Protein AF-A0A382K9V7-F1 (afdb_monomer_lite)

pLDDT: mean 96.62, std 4.62, range [67.38, 98.62]

Foldseek 3Di:
DDDAAEDEEE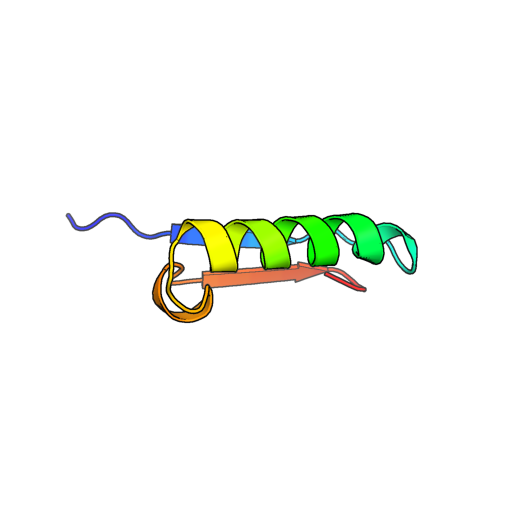DDVVVCVVVVVVQVVVCVVVVHHVPVVHPYYHYDHVD

Secondary structure (DSSP, 8-state):
-----EEEE---GGGGHHHHHHHHHHHHHHTS-GGGT-SEEEE-TT-

Sequence (47 aa):
MENKYLLSLDGGGVREVATVIFLSKLEKALGTPLYKKFDFFVGTSAG

Organism: NCBI:txid408172

Radius of gyration: 11.64 Å; chains: 1; bounding box: 27×11×38 Å

Structure (mmCIF, N/CA/C/O backbone):
data_AF-A0A382K9V7-F1
#
_entry.id   AF-A0A382K9V7-F1
#
loop_
_atom_site.group_PDB
_atom_site.id
_atom_site.type_symbol
_atom_site.label_atom_id
_atom_site.label_alt_id
_atom_site.label_comp_id
_atom_site.label_asym_id
_atom_site.label_entity_id
_atom_site.label_seq_id
_atom_site.pdbx_PDB_ins_code
_atom_site.Cartn_x
_atom_site.Cartn_y
_atom_site.Cartn_z
_atom_site.occupancy
_atom_site.B_iso_or_equiv
_atom_site.auth_seq_id
_atom_site.auth_comp_id
_atom_site.auth_asym_id
_atom_site.auth_atom_id
_atom_site.pdbx_PDB_model_num
ATOM 1 N N . MET A 1 1 ? -5.917 -3.656 25.300 1.00 67.38 1 MET A N 1
ATOM 2 C CA . MET A 1 1 ? -5.206 -2.798 24.329 1.00 67.38 1 MET A CA 1
ATOM 3 C C . MET A 1 1 ? -5.934 -2.927 23.008 1.00 67.38 1 MET A C 1
ATOM 5 O O . MET A 1 1 ? -6.346 -4.032 22.684 1.00 67.38 1 MET A O 1
ATOM 9 N N . GLU A 1 2 ? -6.178 -1.821 22.319 1.00 88.25 2 GLU A N 1
ATOM 10 C CA . GLU A 1 2 ? -6.808 -1.833 20.996 1.00 88.25 2 GLU A CA 1
ATOM 11 C C . GLU A 1 2 ? -5.782 -2.279 19.944 1.00 88.25 2 GLU A C 1
ATOM 13 O O . GLU A 1 2 ? -4.613 -1.895 20.025 1.00 88.25 2 GLU A O 1
ATOM 18 N N . ASN A 1 3 ? -6.202 -3.114 18.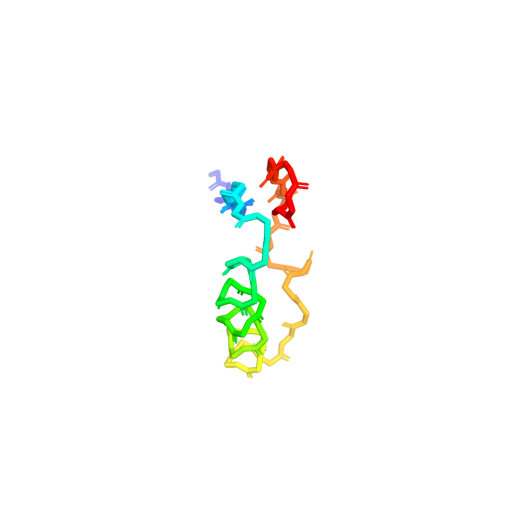991 1.00 93.88 3 ASN A N 1
ATOM 19 C CA . ASN A 1 3 ? -5.326 -3.558 17.908 1.00 93.88 3 ASN A CA 1
ATOM 20 C C . ASN A 1 3 ? -5.031 -2.386 16.967 1.00 93.88 3 ASN A C 1
ATOM 22 O O . ASN A 1 3 ? -5.928 -1.610 16.645 1.00 93.88 3 ASN A O 1
ATOM 26 N N . LYS A 1 4 ? -3.782 -2.291 16.505 1.00 96.50 4 LYS A N 1
ATOM 27 C CA . LYS A 1 4 ? -3.352 -1.326 15.489 1.00 96.50 4 LYS A CA 1
ATOM 28 C C . LYS A 1 4 ? -3.087 -2.032 14.168 1.00 96.50 4 LYS A C 1
ATOM 30 O O . LYS A 1 4 ? -2.454 -3.088 14.156 1.00 96.50 4 LYS A O 1
ATOM 35 N N . TYR A 1 5 ? -3.563 -1.449 13.072 1.00 97.19 5 TYR A N 1
ATOM 36 C CA . TYR A 1 5 ? -3.469 -2.027 11.733 1.00 97.19 5 TYR A CA 1
ATOM 37 C C . TYR A 1 5 ? -2.496 -1.235 10.852 1.00 97.19 5 TYR A C 1
ATOM 39 O O . TYR A 1 5 ? -2.604 -0.017 10.724 1.00 97.19 5 TYR A O 1
ATOM 47 N N . LEU A 1 6 ? -1.563 -1.948 10.218 1.00 97.81 6 LEU A N 1
ATOM 48 C CA . LEU A 1 6 ? -0.566 -1.421 9.283 1.00 97.81 6 LEU A CA 1
ATOM 49 C C . LEU A 1 6 ? -0.835 -1.990 7.887 1.00 97.81 6 LEU A C 1
ATOM 51 O O . LEU A 1 6 ? -0.931 -3.209 7.738 1.00 97.81 6 LEU A O 1
ATOM 55 N N . LEU A 1 7 ? -0.900 -1.124 6.877 1.00 98.00 7 LEU A N 1
ATOM 56 C CA . LEU A 1 7 ? -0.840 -1.522 5.472 1.00 98.00 7 LEU A CA 1
ATOM 57 C C . LEU A 1 7 ? 0.578 -1.280 4.939 1.00 98.00 7 LEU A C 1
ATOM 59 O O . LEU A 1 7 ? 1.052 -0.145 4.956 1.00 98.00 7 LEU A O 1
ATOM 63 N N . SER A 1 8 ? 1.243 -2.345 4.484 1.00 98.12 8 SER A N 1
ATOM 64 C CA . SER A 1 8 ? 2.586 -2.295 3.894 1.00 98.12 8 SER A CA 1
ATOM 65 C C . SER A 1 8 ? 2.518 -2.584 2.402 1.00 98.12 8 SER A C 1
ATOM 67 O O . SER A 1 8 ? 1.949 -3.601 2.007 1.00 98.12 8 SER A O 1
ATOM 69 N N . LEU A 1 9 ? 3.097 -1.696 1.601 1.00 98.06 9 LEU A N 1
ATOM 70 C CA . LEU A 1 9 ? 3.079 -1.733 0.145 1.00 98.06 9 LEU A CA 1
ATOM 71 C C . LEU A 1 9 ? 4.516 -1.840 -0.379 1.00 98.06 9 LEU A C 1
ATOM 73 O O . LEU A 1 9 ? 5.378 -1.008 -0.079 1.00 98.06 9 LEU A O 1
ATOM 77 N N . ASP A 1 10 ? 4.782 -2.904 -1.130 1.00 96.56 10 ASP A N 1
ATOM 78 C CA . ASP A 1 10 ? 6.099 -3.164 -1.702 1.00 96.56 10 ASP A CA 1
ATOM 79 C C . ASP A 1 10 ? 6.375 -2.248 -2.904 1.00 96.56 10 ASP A C 1
ATOM 81 O O . ASP A 1 10 ? 5.477 -1.751 -3.580 1.00 96.56 10 ASP A O 1
ATOM 85 N N . GLY A 1 11 ? 7.654 -2.053 -3.227 1.00 96.19 11 GLY A N 1
ATOM 86 C CA . GLY A 1 11 ? 8.034 -1.398 -4.475 1.00 96.19 11 GLY A CA 1
ATOM 87 C C . GLY A 1 11 ? 7.913 -2.328 -5.678 1.00 96.19 11 GLY A C 1
ATOM 88 O O . GLY A 1 11 ? 8.415 -3.450 -5.669 1.00 96.19 11 GLY A O 1
ATOM 89 N N . GLY A 1 12 ? 7.316 -1.844 -6.770 1.00 95.44 12 GLY A N 1
ATOM 90 C CA . GLY A 1 12 ? 7.113 -2.672 -7.966 1.00 95.44 12 GLY A CA 1
ATOM 91 C C . GLY A 1 12 ? 7.159 -1.947 -9.309 1.00 95.44 12 GLY A C 1
ATOM 92 O O . GLY A 1 12 ? 7.074 -2.606 -10.351 1.00 95.44 12 GLY A O 1
ATOM 93 N N . GLY A 1 13 ? 7.296 -0.617 -9.324 1.00 96.94 13 GLY A N 1
ATOM 94 C CA . GLY A 1 13 ? 7.118 0.180 -10.541 1.00 96.94 13 GLY A CA 1
ATOM 95 C C . GLY A 1 13 ? 5.757 -0.116 -11.178 1.00 96.94 13 GLY A C 1
ATOM 96 O O . GLY A 1 13 ? 4.748 -0.182 -10.488 1.00 96.94 13 GLY A O 1
ATOM 97 N N . VAL A 1 14 ? 5.724 -0.398 -12.482 1.00 97.31 14 VAL A N 1
ATOM 98 C CA . VAL A 1 14 ? 4.477 -0.743 -13.194 1.00 97.31 14 VAL A CA 1
ATOM 99 C C . VAL A 1 14 ? 3.756 -1.981 -12.632 1.00 97.31 14 VAL A C 1
ATOM 101 O O . VAL A 1 14 ? 2.551 -2.127 -12.820 1.00 97.31 14 VAL A O 1
ATOM 104 N N . ARG A 1 15 ? 4.454 -2.874 -11.914 1.00 97.06 15 ARG A N 1
ATOM 105 C CA . ARG A 1 15 ? 3.828 -4.070 -11.325 1.00 97.06 15 ARG A CA 1
ATOM 106 C C . ARG A 1 15 ? 2.867 -3.739 -10.181 1.00 97.06 15 ARG A C 1
ATOM 108 O O . ARG A 1 15 ? 1.971 -4.539 -9.926 1.00 97.06 15 ARG A O 1
ATOM 115 N N . GLU A 1 16 ? 2.982 -2.556 -9.575 1.00 97.88 16 GLU A N 1
ATOM 116 C CA . GLU A 1 16 ? 2.051 -2.078 -8.540 1.00 97.88 16 GLU A CA 1
ATOM 117 C C . GLU A 1 16 ? 0.609 -1.925 -9.044 1.00 97.88 16 GLU A C 1
ATOM 119 O O . GLU A 1 16 ? -0.325 -1.871 -8.249 1.00 97.88 16 GLU A O 1
ATOM 124 N N . VAL A 1 17 ? 0.369 -1.976 -10.361 1.00 97.94 17 VAL A N 1
ATOM 125 C CA . VAL A 1 17 ? -0.993 -2.116 -10.903 1.00 97.94 17 VAL A CA 1
ATOM 126 C C . VAL A 1 17 ? -1.723 -3.314 -10.277 1.00 97.94 17 VAL A C 1
ATOM 128 O O . VAL A 1 17 ? -2.920 -3.222 -10.007 1.00 97.94 17 VAL A O 1
ATOM 131 N N . ALA A 1 18 ? -1.024 -4.416 -9.983 1.00 97.56 18 ALA A N 1
ATOM 132 C CA . ALA A 1 18 ? -1.619 -5.560 -9.294 1.00 97.56 18 ALA A CA 1
ATOM 133 C C . ALA A 1 18 ? -2.059 -5.209 -7.861 1.00 97.56 18 ALA A C 1
ATOM 135 O O . ALA A 1 18 ? -3.186 -5.533 -7.475 1.00 97.56 18 ALA A O 1
ATOM 136 N N . THR A 1 19 ? -1.214 -4.501 -7.109 1.00 97.56 19 THR A N 1
ATOM 137 C CA . THR A 1 19 ? -1.508 -4.010 -5.756 1.00 97.56 19 THR A CA 1
ATOM 138 C C . THR A 1 19 ? -2.689 -3.045 -5.771 1.00 97.56 19 THR A C 1
ATOM 140 O O . THR A 1 19 ? -3.643 -3.242 -5.024 1.00 97.56 19 THR A O 1
ATOM 143 N N . VAL A 1 20 ? -2.723 -2.075 -6.690 1.00 97.38 20 VAL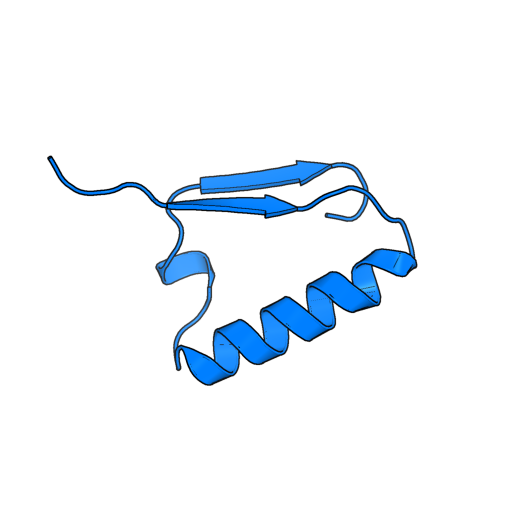 A N 1
ATOM 144 C CA . VAL A 1 20 ? -3.852 -1.139 -6.840 1.00 97.38 20 VAL A CA 1
ATOM 145 C C . VAL A 1 20 ? -5.153 -1.875 -7.173 1.00 97.38 20 VAL A C 1
ATOM 147 O O . VAL A 1 20 ? -6.199 -1.584 -6.588 1.00 97.38 20 VAL A O 1
ATOM 150 N N . ILE A 1 21 ? -5.115 -2.868 -8.070 1.00 98.38 21 ILE A N 1
ATOM 151 C CA . ILE A 1 21 ? -6.288 -3.698 -8.386 1.00 98.38 21 ILE A CA 1
ATOM 152 C C . ILE A 1 21 ? -6.756 -4.468 -7.145 1.00 98.38 21 ILE A C 1
ATOM 154 O O . ILE A 1 21 ? -7.963 -4.552 -6.897 1.00 98.38 21 ILE A O 1
ATOM 158 N N . PHE A 1 22 ? -5.831 -5.029 -6.366 1.00 98.19 22 PHE A N 1
ATOM 159 C CA . PHE A 1 22 ? -6.151 -5.720 -5.121 1.00 98.19 22 PHE A CA 1
ATOM 160 C C . PHE A 1 22 ? -6.784 -4.772 -4.096 1.00 98.19 22 PHE A C 1
ATOM 162 O O . PHE A 1 22 ? -7.878 -5.058 -3.607 1.00 98.19 22 PHE A O 1
ATOM 169 N N . LEU A 1 23 ? -6.164 -3.620 -3.827 1.00 98.25 23 LEU A N 1
ATOM 170 C CA . LEU A 1 23 ? -6.658 -2.626 -2.871 1.00 98.25 23 LEU A CA 1
ATOM 171 C C . LEU A 1 23 ? -8.028 -2.080 -3.283 1.00 98.25 23 LEU A C 1
ATOM 173 O O . LEU A 1 23 ? -8.917 -1.968 -2.444 1.00 98.25 23 LEU A O 1
ATOM 177 N N . SER A 1 24 ? -8.258 -1.841 -4.576 1.00 98.38 24 SER A N 1
ATOM 178 C CA . SER A 1 24 ? -9.573 -1.425 -5.082 1.00 98.38 24 SER A CA 1
ATOM 179 C C . SER A 1 24 ? -10.659 -2.474 -4.812 1.00 98.38 24 SER A C 1
ATOM 181 O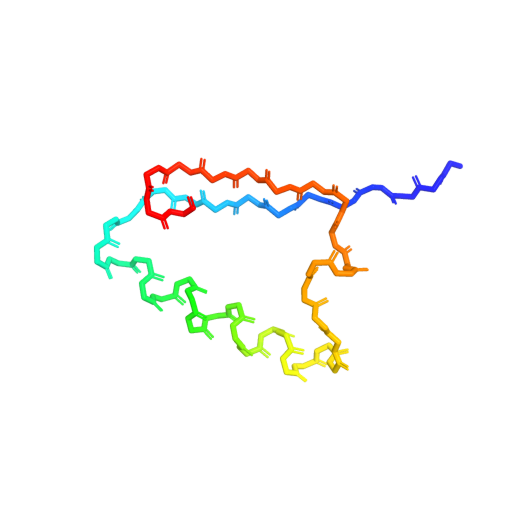 O . SER A 1 24 ? -11.786 -2.134 -4.443 1.00 98.38 24 SER A O 1
ATOM 183 N N . LYS A 1 25 ? -10.341 -3.766 -4.968 1.00 98.62 25 LYS A N 1
ATOM 184 C CA . LYS A 1 25 ? -11.271 -4.859 -4.639 1.00 98.62 25 LYS A CA 1
ATOM 185 C C . LYS A 1 25 ? -11.484 -4.985 -3.132 1.00 98.62 25 LYS A C 1
ATOM 187 O O . LYS A 1 25 ? -12.618 -5.200 -2.710 1.00 98.62 25 LYS A O 1
ATOM 192 N N . LEU A 1 26 ? -10.427 -4.823 -2.336 1.00 98.25 26 LEU A N 1
ATOM 193 C CA . LEU A 1 26 ? -10.496 -4.850 -0.877 1.00 98.25 26 LEU A CA 1
ATOM 194 C C . LEU A 1 26 ? -11.377 -3.714 -0.343 1.00 98.25 26 LEU A C 1
ATOM 196 O O . LEU A 1 26 ? -12.269 -3.969 0.460 1.00 98.25 26 LEU A O 1
ATOM 200 N N . GLU A 1 27 ? -11.192 -2.488 -0.832 1.00 98.38 27 GLU A N 1
ATOM 201 C CA . GLU A 1 27 ? -12.002 -1.330 -0.440 1.00 98.38 27 GLU A CA 1
ATOM 202 C C . GLU A 1 27 ? -13.494 -1.563 -0.720 1.00 98.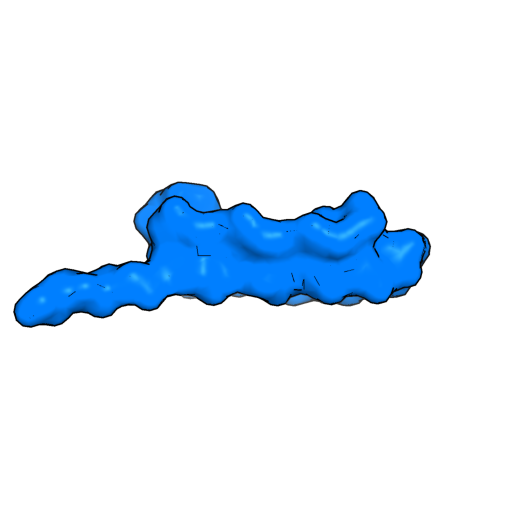38 27 GLU A C 1
ATOM 204 O O . GLU A 1 27 ? -14.342 -1.341 0.146 1.00 98.38 27 GLU A O 1
ATOM 209 N N . LYS A 1 28 ? -13.813 -2.110 -1.902 1.00 98.44 28 LYS A N 1
ATOM 210 C CA . LYS A 1 28 ? -15.184 -2.494 -2.269 1.00 98.44 28 LYS A CA 1
ATOM 211 C C . LYS A 1 28 ? -15.754 -3.577 -1.354 1.00 98.44 28 LYS A C 1
ATOM 213 O O . LYS A 1 28 ? -16.903 -3.462 -0.942 1.00 98.44 28 LYS A O 1
ATOM 218 N N . ALA A 1 29 ? -14.972 -4.604 -1.023 1.00 98.50 29 ALA A N 1
ATOM 219 C CA . ALA A 1 29 ? -15.408 -5.687 -0.141 1.00 98.50 29 ALA A CA 1
ATOM 220 C C . ALA A 1 29 ? -15.644 -5.215 1.305 1.00 98.50 29 ALA A C 1
ATOM 222 O O . ALA A 1 29 ? -16.529 -5.729 1.984 1.00 98.50 29 ALA A O 1
ATOM 223 N N . LEU A 1 30 ? -14.880 -4.222 1.769 1.00 97.56 30 LEU A N 1
ATOM 224 C CA . LEU A 1 30 ? -15.037 -3.625 3.097 1.00 97.56 30 LEU A CA 1
ATOM 225 C C . LEU A 1 30 ? -16.159 -2.576 3.160 1.00 97.56 30 LEU A C 1
ATOM 227 O O . LEU A 1 30 ? -16.579 -2.214 4.260 1.00 97.56 30 LEU A O 1
ATOM 231 N N . GLY A 1 31 ? -16.622 -2.068 2.013 1.00 98.31 31 GLY A N 1
ATOM 232 C CA . GLY A 1 31 ? -17.685 -1.060 1.925 1.00 98.31 31 GLY A CA 1
ATOM 233 C C . GLY A 1 31 ? -17.311 0.294 2.537 1.00 98.31 31 GLY A C 1
ATOM 234 O O . GLY A 1 31 ? -18.185 1.085 2.884 1.00 98.31 31 GLY A O 1
ATOM 235 N N . THR A 1 32 ? -16.020 0.559 2.726 1.00 97.81 32 THR A N 1
ATOM 236 C CA . THR A 1 32 ? -15.513 1.778 3.362 1.00 97.81 32 THR A CA 1
ATOM 237 C C . THR A 1 32 ? -14.090 2.058 2.888 1.00 97.81 32 THR A C 1
ATOM 239 O O . THR A 1 32 ? -13.352 1.098 2.658 1.00 97.81 32 THR A O 1
ATOM 242 N N . PRO A 1 33 ? -13.683 3.335 2.767 1.00 97.88 33 PRO A N 1
ATOM 243 C CA . PRO A 1 33 ? -12.333 3.680 2.341 1.00 97.88 33 PRO A CA 1
ATOM 244 C C . PRO A 1 33 ? -11.245 3.024 3.199 1.00 97.88 33 PRO A C 1
ATOM 246 O O . PRO A 1 33 ? -11.344 3.031 4.433 1.00 97.88 33 PRO A O 1
ATOM 249 N N . LEU A 1 34 ? -10.179 2.514 2.573 1.00 97.19 34 LEU A N 1
ATOM 250 C CA . LEU A 1 34 ? -9.104 1.794 3.275 1.00 97.19 34 LEU A CA 1
ATOM 251 C C . LEU A 1 34 ? -8.413 2.654 4.338 1.00 97.19 34 LEU A C 1
ATOM 253 O O . LEU A 1 34 ? -8.076 2.151 5.409 1.00 97.19 34 LEU A O 1
ATOM 257 N N . TYR A 1 35 ? -8.289 3.964 4.106 1.00 96.56 35 TYR A N 1
ATOM 258 C CA . TYR A 1 35 ? -7.700 4.902 5.072 1.00 96.56 35 TYR A CA 1
ATOM 259 C C . TYR A 1 35 ? -8.466 5.002 6.401 1.00 96.56 35 TYR A C 1
ATOM 261 O O . TYR A 1 35 ? -7.929 5.513 7.377 1.00 96.56 35 TYR A O 1
ATOM 269 N N . LYS A 1 36 ? -9.709 4.505 6.470 1.00 97.75 36 LYS A N 1
ATOM 270 C CA . LYS A 1 36 ? -10.479 4.416 7.722 1.00 97.75 36 LYS A CA 1
ATOM 271 C C . LYS A 1 36 ? -10.247 3.113 8.492 1.00 97.75 36 LYS A C 1
ATOM 273 O O . LYS A 1 36 ? -10.806 2.951 9.574 1.00 97.75 36 LYS A O 1
ATOM 278 N N . LYS A 1 37 ? -9.525 2.150 7.912 1.00 96.56 37 LYS A N 1
ATOM 279 C CA . LYS A 1 37 ? -9.324 0.803 8.471 1.00 96.56 37 LYS A CA 1
ATOM 280 C C . LYS A 1 37 ? -7.907 0.549 8.959 1.00 96.56 37 LYS A C 1
ATOM 282 O O . LYS A 1 37 ? -7.740 -0.276 9.849 1.00 96.56 37 LYS A O 1
ATOM 287 N N . PHE A 1 38 ? -6.924 1.237 8.393 1.00 97.44 38 PHE A N 1
ATOM 288 C CA . PHE A 1 38 ? -5.535 1.135 8.818 1.00 97.44 38 PHE A CA 1
ATOM 289 C C . PHE A 1 38 ? -5.119 2.401 9.558 1.00 97.44 38 PHE A C 1
ATOM 291 O O . PHE A 1 38 ? -5.444 3.509 9.137 1.00 97.44 38 PHE A O 1
ATOM 298 N N . ASP A 1 39 ? -4.394 2.220 10.657 1.00 97.81 39 ASP A N 1
ATOM 299 C CA . ASP A 1 39 ? -3.804 3.309 11.435 1.00 97.81 39 ASP A CA 1
ATOM 300 C C . ASP A 1 39 ? -2.508 3.817 10.792 1.00 97.81 39 ASP A C 1
ATOM 302 O O . ASP A 1 39 ? -2.141 4.979 10.950 1.00 97.81 39 ASP A O 1
ATOM 306 N N . PHE A 1 40 ? -1.805 2.934 10.078 1.00 98.19 40 PHE A N 1
ATOM 307 C CA . PHE A 1 40 ? -0.497 3.208 9.498 1.00 98.19 40 PHE A CA 1
ATOM 308 C C . PHE A 1 40 ? -0.409 2.721 8.055 1.00 98.19 40 PHE A C 1
ATOM 310 O O . PHE A 1 40 ? -0.953 1.673 7.697 1.00 98.19 40 PHE A O 1
ATOM 317 N N . PHE A 1 41 ? 0.353 3.464 7.257 1.00 98.00 41 PHE A N 1
ATOM 318 C CA . PHE A 1 41 ? 0.664 3.160 5.866 1.00 98.00 41 PHE A CA 1
ATOM 319 C C . PHE A 1 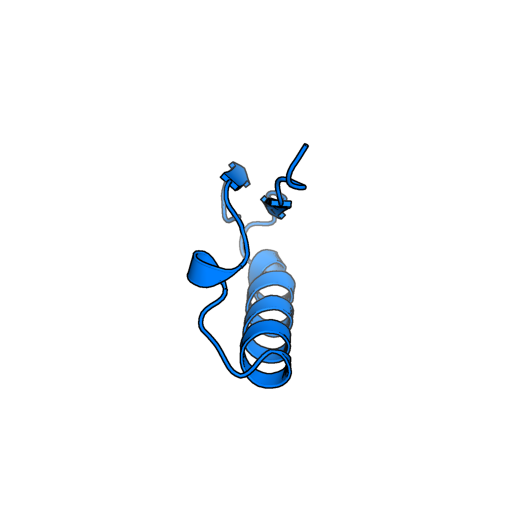41 ? 2.172 3.257 5.678 1.00 98.00 41 PHE A C 1
ATOM 321 O O . PHE A 1 41 ? 2.776 4.259 6.066 1.00 98.00 41 PHE A O 1
ATOM 328 N N . VAL A 1 42 ? 2.774 2.227 5.095 1.00 98.12 42 VAL A N 1
ATOM 329 C CA . VAL A 1 42 ? 4.180 2.234 4.687 1.00 98.12 42 VAL A CA 1
ATOM 330 C C . VAL A 1 42 ? 4.275 1.744 3.252 1.00 98.12 42 VAL A C 1
ATOM 332 O O . VAL A 1 42 ? 3.635 0.762 2.887 1.00 98.12 42 VAL A O 1
ATOM 335 N N . GLY A 1 43 ? 5.056 2.453 2.448 1.00 97.62 43 GLY A N 1
ATOM 336 C CA . GLY A 1 43 ? 5.206 2.204 1.022 1.00 97.62 43 GLY A CA 1
ATOM 337 C C . GLY A 1 43 ? 6.645 2.449 0.589 1.00 97.62 43 GLY A C 1
ATOM 338 O O . GLY A 1 43 ? 7.345 3.278 1.180 1.00 97.62 43 GLY A O 1
ATOM 339 N N . THR A 1 44 ? 7.118 1.694 -0.400 1.00 98.12 44 THR A N 1
ATOM 340 C CA . THR A 1 44 ? 8.431 1.906 -1.022 1.00 98.12 44 THR A CA 1
ATOM 341 C C . THR A 1 44 ? 8.271 2.083 -2.528 1.00 98.12 44 THR A C 1
ATOM 343 O O . THR A 1 44 ? 7.651 1.267 -3.198 1.00 98.12 44 THR A O 1
ATOM 346 N N . SER A 1 45 ? 8.933 3.089 -3.108 1.00 97.00 45 SER A N 1
ATOM 347 C CA . SER A 1 45 ? 8.895 3.371 -4.551 1.00 97.00 45 SER A CA 1
ATOM 348 C C . SER A 1 45 ? 7.478 3.672 -5.068 1.00 97.00 45 SER A C 1
ATOM 350 O O . SER A 1 45 ? 7.016 4.790 -4.883 1.00 97.00 45 SER A O 1
ATOM 352 N N . ALA A 1 46 ? 6.834 2.738 -5.771 1.00 96.56 46 ALA A N 1
ATOM 353 C CA . ALA A 1 46 ? 5.493 2.928 -6.326 1.00 96.56 46 ALA A CA 1
ATOM 354 C C . ALA A 1 46 ? 4.369 2.519 -5.356 1.00 96.56 46 ALA A C 1
ATOM 356 O O . ALA A 1 46 ? 3.221 2.873 -5.618 1.00 96.56 46 ALA A O 1
ATOM 357 N N . GLY A 1 47 ? 4.708 1.768 -4.300 1.00 94.25 47 GLY A N 1
ATOM 358 C CA . GLY A 1 47 ? 3.805 1.421 -3.204 1.00 94.25 47 GLY A CA 1
ATOM 359 C C . GLY A 1 47 ? 3.675 2.548 -2.195 1.00 94.25 47 GLY A C 1
ATOM 360 O O . GLY A 1 47 ? 4.671 3.284 -2.002 1.00 94.25 47 GLY A O 1
#

InterPro domains:
  IPR016035 Acyl transferase/acyl hydrolase/lysophospholipase [SSF52151] (3-47)